Protein AF-A0A9P5JZJ9-F1 (afdb_monomer_lite)

Structure (mmCIF, N/CA/C/O backbone):
data_AF-A0A9P5JZJ9-F1
#
_entry.id   AF-A0A9P5JZJ9-F1
#
loop_
_atom_site.group_PDB
_atom_site.id
_atom_site.type_symbol
_atom_site.label_atom_id
_atom_site.label_alt_id
_atom_site.label_comp_id
_atom_site.label_asym_id
_atom_site.label_entity_id
_atom_site.label_seq_id
_atom_site.pdbx_PDB_ins_code
_atom_site.Cartn_x
_atom_site.Cartn_y
_atom_site.Cartn_z
_atom_site.occupancy
_atom_site.B_iso_or_equiv
_atom_site.auth_seq_id
_atom_site.auth_comp_id
_atom_site.auth_asym_id
_atom_site.auth_atom_id
_atom_site.pdbx_PDB_model_num
ATOM 1 N N . MET A 1 1 ? -16.683 7.107 4.149 1.00 56.41 1 MET A N 1
ATOM 2 C CA . MET A 1 1 ? -15.696 6.753 5.194 1.00 56.41 1 MET A CA 1
ATOM 3 C C . MET A 1 1 ? -14.437 6.300 4.493 1.00 56.41 1 MET A C 1
ATOM 5 O O . MET A 1 1 ? -14.561 5.633 3.477 1.00 56.41 1 MET A O 1
ATOM 9 N N . ALA A 1 2 ? -13.262 6.704 4.965 1.00 78.88 2 ALA A N 1
ATOM 10 C CA . ALA A 1 2 ? -12.020 6.413 4.252 1.00 78.88 2 ALA A CA 1
ATOM 11 C C . ALA A 1 2 ? -11.615 4.926 4.294 1.00 78.88 2 ALA A C 1
ATOM 13 O O . ALA A 1 2 ? -10.922 4.473 3.392 1.00 78.88 2 ALA A O 1
ATOM 14 N N . SER A 1 3 ? -12.074 4.184 5.310 1.00 91.50 3 SER A N 1
ATOM 15 C CA . SER A 1 3 ? -11.837 2.749 5.494 1.00 91.50 3 SER A CA 1
ATOM 16 C C . SER A 1 3 ? -13.058 2.081 6.141 1.00 91.50 3 SER A C 1
ATOM 18 O O . SER A 1 3 ? -13.401 2.428 7.277 1.00 91.50 3 SER A O 1
ATOM 20 N N . PRO A 1 4 ? -13.729 1.147 5.448 1.00 92.38 4 PRO A N 1
ATOM 21 C CA . PRO A 1 4 ? -14.727 0.261 6.042 1.00 92.38 4 PRO A CA 1
ATOM 22 C C . PRO A 1 4 ? -14.122 -0.666 7.101 1.00 92.38 4 PRO A C 1
ATOM 24 O O . PRO A 1 4 ? -14.720 -0.845 8.154 1.00 92.38 4 PRO A O 1
ATOM 27 N N . PHE A 1 5 ? -12.893 -1.151 6.894 1.00 93.31 5 PHE A N 1
ATOM 28 C CA . PHE A 1 5 ? -12.190 -1.980 7.877 1.00 93.31 5 PHE A CA 1
ATOM 29 C C . PHE A 1 5 ? -12.126 -1.318 9.262 1.00 93.31 5 PHE A C 1
ATOM 31 O O . PHE A 1 5 ? -12.504 -1.927 10.259 1.00 93.31 5 PHE A O 1
ATOM 38 N N . PHE A 1 6 ? -11.696 -0.052 9.336 1.00 90.81 6 PHE A N 1
ATOM 39 C CA . PHE A 1 6 ? -11.627 0.656 10.617 1.00 90.81 6 PHE A CA 1
ATOM 40 C C . PHE A 1 6 ? -13.009 0.961 11.198 1.00 90.81 6 PHE A C 1
ATOM 42 O O . PHE A 1 6 ? -13.149 0.991 12.416 1.00 90.81 6 PHE A O 1
ATOM 49 N N . LYS A 1 7 ? -14.040 1.153 10.362 1.00 91.44 7 LYS A N 1
ATOM 50 C CA . LYS A 1 7 ? -15.421 1.279 10.850 1.00 91.44 7 LYS A CA 1
ATOM 51 C C . LYS A 1 7 ? -15.822 0.032 11.632 1.00 91.44 7 LYS A C 1
ATOM 53 O O . LYS A 1 7 ? -16.335 0.152 12.742 1.00 91.44 7 LYS A O 1
ATOM 58 N N . ASP A 1 8 ? -15.589 -1.134 11.044 1.00 92.50 8 ASP A N 1
ATOM 59 C CA . ASP A 1 8 ? -15.995 -2.402 11.632 1.00 92.50 8 ASP A CA 1
ATOM 60 C C . ASP A 1 8 ? -15.136 -2.713 12.860 1.00 92.50 8 ASP A C 1
ATOM 62 O O . ASP A 1 8 ? -15.689 -2.970 13.925 1.00 92.50 8 ASP A O 1
ATOM 66 N N . LEU A 1 9 ? -13.807 -2.564 12.763 1.00 90.88 9 LEU A N 1
ATOM 67 C CA . LEU A 1 9 ? -12.870 -2.771 13.874 1.00 90.88 9 LEU A CA 1
ATOM 68 C C . LEU A 1 9 ? -13.243 -1.945 15.114 1.00 90.88 9 LEU A C 1
ATOM 70 O O . LEU A 1 9 ? -13.257 -2.472 16.223 1.00 90.88 9 LEU A O 1
ATOM 74 N N . LEU A 1 10 ? -13.562 -0.661 14.930 1.00 89.62 10 LEU A N 1
ATOM 75 C CA . LEU A 1 10 ? -13.913 0.245 16.028 1.00 89.62 10 LEU A CA 1
ATOM 76 C C . LEU A 1 10 ? -15.338 0.031 16.559 1.00 89.62 10 LEU A C 1
ATOM 78 O O . LEU A 1 10 ? -15.664 0.520 17.636 1.00 89.62 10 LEU A O 1
ATOM 82 N N . SER A 1 11 ? -16.185 -0.690 15.821 1.00 90.31 11 SER A N 1
ATOM 83 C CA . SER A 1 11 ? -17.532 -1.063 16.272 1.00 90.31 11 SER A CA 1
ATOM 84 C C . SER A 1 11 ? -17.530 -2.328 17.139 1.00 90.31 11 SER A C 1
ATOM 86 O O . SER A 1 11 ? -18.543 -2.639 17.767 1.00 90.31 11 SER A O 1
ATOM 88 N N . LEU A 1 12 ? -16.418 -3.072 17.173 1.00 89.19 12 LEU A N 1
ATOM 89 C CA . LEU A 1 12 ? -16.282 -4.279 17.982 1.00 89.19 12 LEU A CA 1
ATOM 90 C C . LEU A 1 12 ? -15.999 -3.943 19.459 1.00 89.19 12 LEU A C 1
ATOM 92 O O . LEU A 1 12 ? -15.304 -2.963 19.752 1.00 89.19 12 LEU A O 1
ATOM 96 N N . PRO A 1 13 ? -16.476 -4.780 20.403 1.00 87.50 13 PRO A N 1
ATOM 97 C CA . PRO A 1 13 ? -16.075 -4.694 21.803 1.00 87.50 13 PRO A CA 1
ATOM 98 C C . PRO A 1 13 ? -14.554 -4.800 21.944 1.00 87.50 13 PRO A C 1
ATOM 100 O O . PRO A 1 13 ? -13.937 -5.703 21.377 1.00 87.50 13 PRO A O 1
ATOM 103 N N . GLN A 1 14 ? -13.957 -3.887 22.708 1.00 84.25 14 GLN A N 1
ATOM 104 C CA . GLN A 1 14 ? -12.519 -3.904 22.966 1.00 84.25 14 GLN A CA 1
ATOM 105 C C . GLN A 1 14 ? -12.172 -4.980 24.006 1.00 84.25 14 GLN A C 1
ATOM 107 O O . GLN A 1 14 ? -12.977 -5.240 24.907 1.00 84.25 14 GLN A O 1
ATOM 112 N N . PRO A 1 15 ? -10.999 -5.629 23.894 1.00 83.94 15 PRO A N 1
ATOM 113 C CA . PRO A 1 15 ? -10.574 -6.632 24.859 1.00 83.94 15 PRO A CA 1
ATOM 114 C C . PRO A 1 15 ? -10.445 -6.015 26.266 1.00 83.94 15 PRO A C 1
ATOM 116 O O . PRO A 1 15 ? -9.951 -4.894 26.394 1.00 83.94 15 PRO A O 1
ATOM 119 N N . PRO A 1 16 ? -10.870 -6.732 27.324 1.00 80.44 16 PRO A N 1
ATOM 120 C CA . PRO A 1 16 ? -10.923 -6.193 28.686 1.00 80.44 16 PRO A CA 1
ATOM 121 C C . PRO A 1 16 ? -9.544 -5.823 29.250 1.00 80.44 16 PRO A C 1
ATOM 123 O O . PRO A 1 16 ? -9.450 -4.891 30.041 1.00 80.44 16 PRO A O 1
ATOM 126 N N . ASP A 1 17 ? -8.487 -6.500 28.794 1.00 85.44 17 ASP A N 1
ATOM 127 C CA . ASP A 1 17 ? -7.098 -6.270 29.218 1.00 85.44 17 ASP A CA 1
ATOM 128 C C . ASP A 1 17 ? -6.328 -5.340 28.256 1.00 85.44 17 ASP A C 1
ATOM 130 O O . ASP A 1 17 ? -5.097 -5.339 28.221 1.00 85.44 17 ASP A O 1
ATOM 134 N N . GLY A 1 18 ? -7.045 -4.587 27.415 1.00 83.00 18 GLY A N 1
ATOM 135 C CA . GLY A 1 18 ? -6.451 -3.644 26.472 1.00 83.00 18 GLY A CA 1
ATOM 136 C C . GLY A 1 18 ? -5.817 -2.434 27.161 1.00 83.00 18 GLY A C 1
ATOM 137 O O . GLY A 1 18 ? -6.250 -1.993 28.224 1.00 83.00 18 GLY A O 1
ATOM 138 N N . GLU A 1 19 ? -4.803 -1.857 26.520 1.00 91.38 19 GLU A N 1
ATOM 139 C CA . GLU A 1 19 ? -4.224 -0.590 26.961 1.00 91.38 19 GLU A CA 1
ATOM 140 C C . GLU A 1 19 ? -5.251 0.543 26.801 1.00 91.38 19 GLU A C 1
ATOM 142 O O . GLU A 1 19 ? -5.908 0.674 25.761 1.00 91.38 19 GLU A O 1
ATOM 147 N N . ILE A 1 20 ? -5.394 1.358 27.848 1.00 89.69 20 ILE A N 1
ATOM 148 C CA . ILE A 1 20 ? -6.272 2.530 27.872 1.00 89.69 20 ILE A CA 1
ATOM 149 C C . ILE A 1 20 ? -5.413 3.760 28.140 1.00 89.69 20 ILE A C 1
ATOM 151 O O . ILE A 1 20 ? -4.714 3.828 29.151 1.00 89.69 20 ILE A O 1
ATOM 155 N N . VAL A 1 21 ? -5.514 4.753 27.261 1.00 91.62 21 VAL A N 1
ATOM 156 C CA . VAL A 1 21 ? -4.835 6.047 27.386 1.00 91.62 21 VAL A CA 1
ATOM 157 C C . VAL A 1 21 ? -5.896 7.137 27.298 1.00 91.62 21 VAL A C 1
ATOM 159 O O . VAL A 1 21 ? -6.728 7.122 26.395 1.00 91.62 21 VAL A O 1
ATOM 162 N N . ASP A 1 22 ? -5.921 8.046 28.274 1.00 91.50 22 ASP A N 1
ATOM 163 C CA . ASP A 1 22 ? -6.906 9.139 28.370 1.00 91.50 22 ASP A CA 1
ATOM 164 C C . ASP A 1 22 ? -8.379 8.682 28.292 1.00 91.50 22 ASP A C 1
ATOM 166 O O . ASP A 1 22 ? -9.255 9.386 27.791 1.00 91.50 22 ASP A O 1
ATOM 170 N N . GLY A 1 23 ? -8.667 7.474 28.788 1.00 87.19 23 GLY A N 1
ATOM 171 C CA . GLY A 1 23 ? -10.008 6.880 28.749 1.00 87.19 23 GLY A CA 1
ATOM 172 C C . GLY A 1 23 ? -10.415 6.301 27.388 1.00 87.19 23 GLY A C 1
ATOM 173 O O . GLY A 1 23 ? -11.554 5.861 27.242 1.00 87.19 23 GLY A O 1
ATOM 174 N N . LEU A 1 24 ? -9.506 6.265 26.408 1.00 88.06 24 LEU A N 1
ATOM 175 C CA . LEU A 1 24 ? -9.706 5.657 25.094 1.00 88.06 24 LEU A CA 1
ATOM 176 C C . LEU A 1 24 ? -8.903 4.359 24.967 1.00 88.06 24 LEU A C 1
ATOM 178 O O . LEU A 1 24 ? -7.762 4.268 25.415 1.00 88.06 24 LEU A O 1
ATOM 182 N N . SER A 1 25 ? -9.502 3.352 24.331 1.00 89.19 25 SER A N 1
ATOM 183 C CA . SER A 1 25 ? -8.820 2.088 24.046 1.00 89.19 25 SER A CA 1
ATOM 184 C C . SER A 1 25 ? -7.797 2.265 22.923 1.00 89.19 25 SER A C 1
ATOM 186 O O . SER A 1 25 ? -8.100 2.853 21.881 1.00 89.19 25 SER A O 1
ATOM 188 N N . VAL A 1 26 ? -6.586 1.752 23.141 1.00 89.69 26 VAL A N 1
ATOM 189 C CA . VAL A 1 26 ? -5.486 1.815 22.176 1.00 89.69 26 VAL A CA 1
ATOM 190 C C . VAL A 1 26 ? -5.549 0.621 21.226 1.00 89.69 26 VAL A C 1
ATOM 192 O O . VAL A 1 26 ? -5.498 -0.535 21.643 1.00 89.69 26 VAL A O 1
ATOM 195 N N . VAL A 1 27 ? -5.599 0.903 19.922 1.00 88.88 27 VAL A N 1
ATOM 196 C CA . VAL A 1 27 ? -5.536 -0.116 18.865 1.00 88.88 27 VAL A CA 1
ATOM 197 C C . VAL A 1 27 ? -4.097 -0.256 18.378 1.00 88.88 27 VAL A C 1
ATOM 199 O O . VAL A 1 27 ? -3.540 0.670 17.789 1.00 88.88 27 VAL A O 1
ATOM 202 N N . GLN A 1 28 ? -3.508 -1.433 18.586 1.00 89.31 28 GLN A N 1
ATOM 203 C CA . GLN A 1 28 ? -2.163 -1.752 18.110 1.00 89.31 28 GLN A CA 1
ATOM 204 C C . GLN A 1 28 ? -2.197 -2.152 16.629 1.00 89.31 28 GLN A C 1
ATOM 206 O O . GLN A 1 28 ? -2.930 -3.062 16.235 1.00 89.31 28 GLN A O 1
ATOM 211 N N . LEU A 1 29 ? -1.391 -1.480 15.806 1.00 90.81 29 LEU A N 1
ATOM 212 C CA . LEU A 1 29 ? -1.262 -1.756 14.375 1.00 90.81 29 LEU A CA 1
ATOM 213 C C . LEU A 1 29 ? 0.144 -2.298 14.070 1.00 90.81 29 LEU A C 1
ATOM 215 O O . LEU A 1 29 ? 1.116 -1.792 14.625 1.00 90.81 29 LEU A O 1
ATOM 219 N N . PRO A 1 30 ? 0.281 -3.315 13.200 1.00 91.31 30 PRO A N 1
ATOM 220 C CA . PRO A 1 30 ? 1.575 -3.945 12.930 1.00 91.31 30 PRO A CA 1
ATOM 221 C C . PRO A 1 30 ? 2.477 -3.136 11.982 1.00 91.31 30 PRO A C 1
ATOM 223 O O . PRO A 1 30 ? 3.633 -3.500 11.778 1.00 91.31 30 PRO A O 1
ATOM 226 N N . GLU A 1 31 ? 1.966 -2.083 11.346 1.00 93.75 31 GLU A N 1
ATOM 227 C CA . GLU A 1 31 ? 2.743 -1.231 10.449 1.00 93.75 31 GLU A CA 1
ATOM 228 C C . GLU A 1 31 ? 3.681 -0.294 11.216 1.00 93.75 31 GLU A C 1
ATOM 230 O O . GLU A 1 31 ? 3.425 0.108 12.349 1.00 93.75 31 GLU A O 1
ATOM 235 N N . SER A 1 32 ? 4.776 0.105 10.567 1.00 91.94 32 SER A N 1
ATOM 236 C CA . SER A 1 32 ? 5.726 1.036 11.169 1.00 91.94 32 SER A CA 1
ATOM 237 C C . SER A 1 32 ? 5.133 2.438 11.331 1.00 91.94 32 SER A C 1
ATOM 239 O O . SER A 1 32 ? 4.283 2.876 10.549 1.00 91.94 32 SER A O 1
ATOM 241 N N . LEU A 1 33 ? 5.666 3.189 12.301 1.00 90.56 33 LEU A N 1
ATOM 242 C CA . LEU A 1 33 ? 5.304 4.588 12.534 1.00 90.56 33 LEU A CA 1
ATOM 243 C C . LEU A 1 33 ? 5.418 5.439 11.259 1.00 90.56 33 LEU A C 1
ATOM 245 O O . LEU A 1 33 ? 4.534 6.244 10.977 1.00 90.56 33 LEU A O 1
ATOM 249 N N . GLU A 1 34 ? 6.483 5.254 10.475 1.00 90.69 34 GLU A N 1
ATOM 250 C CA . GLU A 1 34 ? 6.706 5.999 9.228 1.00 90.69 34 GLU A CA 1
ATOM 251 C C . GLU A 1 34 ? 5.587 5.741 8.210 1.00 90.69 34 GLU A C 1
ATOM 253 O O . GLU A 1 34 ? 5.061 6.682 7.607 1.00 90.69 34 GLU A O 1
ATOM 258 N N . LEU A 1 35 ? 5.198 4.474 8.042 1.00 92.62 35 LEU A N 1
ATOM 259 C CA . LEU A 1 35 ? 4.156 4.090 7.099 1.00 92.62 35 LEU A CA 1
ATOM 260 C C . LEU A 1 35 ? 2.793 4.611 7.548 1.00 92.62 35 LEU A C 1
ATOM 262 O O . LEU A 1 35 ? 2.064 5.190 6.741 1.00 92.62 35 LEU A O 1
ATOM 266 N N . LEU A 1 36 ? 2.468 4.451 8.833 1.00 92.19 36 LEU A N 1
ATOM 267 C CA . LEU A 1 36 ? 1.207 4.924 9.393 1.00 92.19 36 LEU A CA 1
ATOM 268 C C . LEU A 1 36 ? 1.102 6.451 9.316 1.00 92.19 36 LEU A C 1
ATOM 270 O O . LEU A 1 36 ? 0.058 6.972 8.931 1.00 92.19 36 LEU A O 1
ATOM 274 N N . THR A 1 37 ? 2.199 7.163 9.587 1.00 90.88 37 THR A N 1
ATOM 275 C CA . THR A 1 37 ? 2.263 8.624 9.437 1.00 90.88 37 THR A CA 1
ATOM 276 C C . THR A 1 37 ? 1.977 9.027 7.994 1.00 90.88 37 THR A C 1
ATOM 278 O O . THR A 1 37 ? 1.111 9.864 7.765 1.00 90.88 37 THR A O 1
ATOM 281 N N . CYS A 1 38 ? 2.623 8.390 7.009 1.00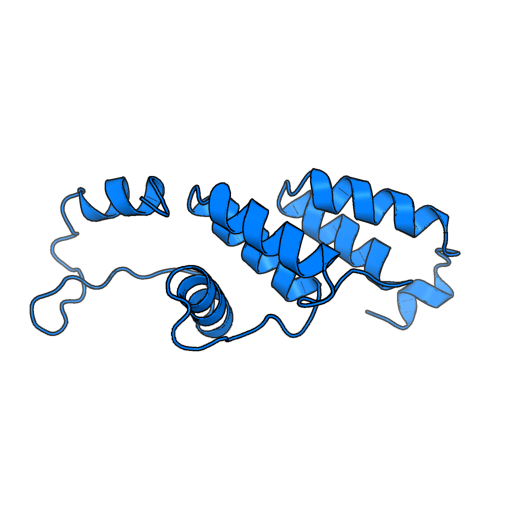 90.62 38 CYS A N 1
ATOM 282 C CA . CYS A 1 38 ? 2.350 8.659 5.593 1.00 90.62 38 CYS A CA 1
ATOM 283 C C . CYS A 1 38 ? 0.888 8.374 5.216 1.00 90.62 38 CYS A C 1
ATOM 285 O O . CYS A 1 38 ? 0.270 9.170 4.510 1.00 90.62 38 CYS A O 1
ATOM 287 N N . LEU A 1 39 ? 0.316 7.266 5.692 1.00 91.00 39 LEU A N 1
ATOM 288 C CA . LEU A 1 39 ? -1.073 6.903 5.414 1.00 91.00 39 LEU A CA 1
ATOM 289 C C . LEU A 1 39 ? -2.055 7.931 5.996 1.00 91.00 39 LEU A C 1
ATOM 291 O O . LEU A 1 39 ? -2.929 8.421 5.281 1.00 91.00 39 LEU A O 1
ATOM 295 N N . ILE A 1 40 ? -1.881 8.306 7.267 1.00 89.19 40 ILE A N 1
ATOM 296 C CA . ILE A 1 40 ? -2.711 9.312 7.944 1.00 89.19 40 ILE A CA 1
ATOM 297 C C . ILE A 1 40 ? -2.559 10.676 7.269 1.00 89.19 40 ILE A C 1
ATOM 299 O O . ILE A 1 40 ? -3.561 11.345 7.040 1.00 89.19 40 ILE A O 1
ATOM 303 N N . SER A 1 41 ? -1.345 11.060 6.870 1.00 88.44 41 SER A N 1
ATOM 304 C CA . SER A 1 41 ? -1.080 12.281 6.103 1.00 88.44 41 SER A CA 1
ATOM 305 C C . SER A 1 41 ? -1.816 12.331 4.764 1.00 88.44 41 SER A C 1
ATOM 307 O O . SER A 1 41 ? -2.173 13.410 4.297 1.00 88.44 41 SER A O 1
ATOM 309 N N . ILE A 1 42 ? -2.047 11.185 4.117 1.00 86.75 42 ILE A N 1
ATOM 310 C CA . ILE A 1 42 ? -2.833 11.126 2.878 1.00 86.75 42 ILE A CA 1
ATOM 311 C C . ILE A 1 42 ? -4.332 11.274 3.176 1.00 86.75 42 ILE A C 1
ATOM 313 O O . ILE A 1 42 ? -5.041 11.909 2.396 1.00 86.75 42 ILE A O 1
ATOM 317 N N . LEU A 1 43 ? -4.806 10.706 4.288 1.00 86.00 43 LEU A N 1
ATOM 318 C CA . LEU A 1 43 ? -6.206 10.769 4.722 1.00 86.00 43 LEU A CA 1
ATOM 319 C C . LEU A 1 43 ? -6.612 12.153 5.234 1.00 86.00 43 LEU A C 1
ATOM 321 O O . LEU A 1 43 ? -7.703 12.636 4.938 1.00 86.00 43 LEU A O 1
ATOM 325 N N . TYR A 1 44 ? -5.719 12.779 5.991 1.00 84.75 44 TYR A N 1
ATOM 326 C CA . TYR A 1 44 ? -5.883 14.079 6.618 1.00 84.75 44 TYR A CA 1
ATOM 327 C C . TYR A 1 44 ? -4.691 14.942 6.199 1.00 84.75 44 TYR A C 1
ATOM 329 O O . TYR A 1 44 ? -3.669 14.945 6.890 1.00 84.75 44 TYR A O 1
ATOM 337 N N . PRO A 1 45 ? -4.782 15.646 5.055 1.00 70.75 45 PRO A N 1
ATOM 338 C CA . PRO A 1 45 ? -3.660 16.356 4.441 1.00 70.75 45 PRO A CA 1
ATOM 339 C C . PRO A 1 45 ? -3.309 17.653 5.188 1.00 70.75 45 PRO A C 1
ATOM 341 O O . PRO A 1 45 ? -3.379 18.747 4.640 1.00 70.75 45 PRO A O 1
ATOM 344 N N . ILE A 1 46 ? -2.941 17.521 6.462 1.00 71.06 46 ILE A N 1
ATOM 345 C CA . ILE A 1 46 ? -2.518 18.602 7.359 1.00 71.06 46 ILE A CA 1
ATOM 346 C C . ILE A 1 46 ? -0.985 18.704 7.350 1.00 71.06 46 ILE A C 1
ATOM 348 O O . ILE A 1 46 ? -0.427 19.797 7.299 1.00 71.06 46 ILE A O 1
ATOM 352 N N . HIS A 1 47 ? -0.294 17.560 7.318 1.00 64.12 47 HIS A N 1
ATOM 353 C CA . HIS A 1 47 ? 1.162 17.467 7.219 1.00 64.12 47 HIS A CA 1
ATOM 354 C C . HIS A 1 47 ? 1.526 16.426 6.163 1.00 64.12 47 HIS A C 1
ATOM 356 O O . HIS A 1 47 ? 1.166 15.264 6.307 1.00 64.12 47 HIS A O 1
ATOM 362 N N . THR A 1 48 ? 2.217 16.809 5.090 1.00 65.44 48 THR A N 1
ATOM 363 C CA . THR A 1 48 ? 2.557 15.892 3.988 1.00 65.44 48 THR A CA 1
ATOM 364 C C . THR A 1 48 ? 3.830 15.104 4.279 1.00 65.44 48 THR A C 1
ATOM 366 O O . THR A 1 48 ? 4.905 15.447 3.786 1.00 65.44 48 THR A O 1
ATOM 369 N N . ALA A 1 49 ? 3.711 14.017 5.041 1.00 83.81 49 ALA A N 1
ATOM 370 C CA . ALA A 1 49 ? 4.703 12.952 4.978 1.00 83.81 49 ALA A CA 1
ATOM 371 C C . ALA A 1 49 ? 4.585 12.258 3.610 1.00 83.81 49 ALA A C 1
ATOM 373 O O . ALA A 1 49 ? 3.493 11.858 3.198 1.00 83.81 49 ALA A O 1
ATOM 374 N N . LYS A 1 50 ? 5.697 12.176 2.873 1.00 87.88 50 LYS A N 1
ATOM 375 C CA . LYS A 1 50 ? 5.760 11.558 1.541 1.00 87.88 50 LYS A CA 1
ATOM 376 C C . LYS A 1 50 ? 6.629 10.299 1.586 1.00 87.88 50 LYS A C 1
ATOM 378 O O . LYS A 1 50 ? 7.662 10.319 2.261 1.00 87.88 50 LYS A O 1
ATOM 383 N N . PRO A 1 51 ? 6.269 9.234 0.846 1.00 91.94 51 PRO A N 1
ATOM 384 C CA . PRO A 1 51 ? 7.140 8.077 0.700 1.00 91.94 51 PRO A CA 1
ATOM 385 C C . PRO A 1 51 ? 8.435 8.485 -0.011 1.00 91.94 51 PRO A C 1
ATOM 387 O O . PRO A 1 51 ? 8.404 9.176 -1.028 1.00 91.94 51 PRO A O 1
ATOM 390 N N . LYS A 1 52 ? 9.577 8.049 0.530 1.00 91.00 52 LYS A N 1
ATOM 391 C CA . LYS A 1 52 ? 10.913 8.404 0.019 1.00 91.00 52 LYS A CA 1
ATOM 392 C C . LYS A 1 52 ? 11.422 7.480 -1.090 1.00 91.00 52 LYS A C 1
ATOM 394 O O . LYS A 1 52 ? 12.362 7.839 -1.785 1.00 91.00 52 LYS A O 1
ATOM 399 N N . SER A 1 53 ? 10.824 6.302 -1.249 1.00 92.38 53 SER A N 1
ATOM 400 C CA . SER A 1 53 ? 11.204 5.308 -2.257 1.00 92.38 53 SER A 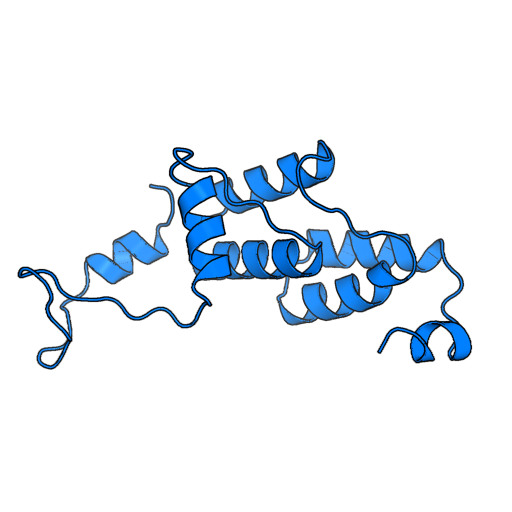CA 1
ATOM 401 C C . SER A 1 53 ? 9.975 4.615 -2.834 1.00 92.38 53 SER A C 1
ATOM 403 O O . SER A 1 53 ? 8.905 4.613 -2.215 1.00 92.38 53 SER A O 1
ATOM 405 N N . TYR A 1 54 ? 10.123 3.988 -4.004 1.00 93.75 54 TYR A N 1
ATOM 406 C CA . TYR A 1 54 ? 9.022 3.237 -4.605 1.00 93.75 54 TYR A CA 1
ATOM 407 C C . TYR A 1 54 ? 8.638 2.006 -3.773 1.00 93.75 54 TYR A C 1
ATOM 409 O O . TYR A 1 54 ? 7.458 1.687 -3.649 1.00 93.75 54 TYR A O 1
ATOM 417 N N . HIS A 1 55 ? 9.594 1.383 -3.077 1.00 93.06 55 HIS A N 1
ATOM 418 C CA . HIS A 1 55 ? 9.284 0.332 -2.106 1.00 93.06 55 HIS A CA 1
ATOM 419 C C . HIS A 1 55 ? 8.280 0.816 -1.043 1.00 93.06 55 HIS A C 1
ATOM 421 O O . HIS A 1 55 ? 7.279 0.146 -0.793 1.00 93.06 55 HIS A O 1
ATOM 427 N N . LYS A 1 56 ? 8.470 2.021 -0.485 1.00 93.94 56 LYS A N 1
ATOM 428 C CA . LYS A 1 56 ? 7.521 2.610 0.478 1.00 93.94 56 LYS A CA 1
ATOM 429 C C . LYS A 1 56 ? 6.148 2.880 -0.139 1.00 93.94 56 LYS A C 1
ATOM 431 O O . LYS A 1 56 ? 5.138 2.740 0.546 1.00 93.94 56 LYS A O 1
ATOM 436 N N . VAL A 1 57 ? 6.090 3.220 -1.427 1.00 95.75 57 VAL A N 1
ATOM 437 C CA . VAL A 1 57 ? 4.820 3.331 -2.164 1.00 95.75 57 VAL A CA 1
ATOM 438 C C . VAL A 1 57 ? 4.104 1.977 -2.217 1.00 95.75 57 VAL A C 1
ATOM 440 O O . VAL A 1 57 ? 2.910 1.917 -1.928 1.00 95.75 57 VAL A O 1
ATOM 443 N N . LEU A 1 58 ? 4.816 0.886 -2.518 1.00 96.12 58 LEU A N 1
ATOM 444 C CA . LEU A 1 58 ? 4.244 -0.467 -2.529 1.00 96.12 58 LEU A CA 1
ATOM 445 C C . LEU A 1 58 ? 3.776 -0.910 -1.135 1.00 96.12 58 LEU A C 1
ATOM 447 O O . LEU A 1 58 ? 2.706 -1.504 -1.003 1.00 96.12 58 LEU A O 1
ATOM 451 N N . GLU A 1 59 ? 4.531 -0.599 -0.079 1.00 95.56 59 GLU A N 1
ATOM 452 C CA . GLU A 1 59 ? 4.090 -0.868 1.294 1.00 95.56 59 GLU A CA 1
ATOM 453 C C . GLU A 1 59 ? 2.801 -0.104 1.636 1.00 95.56 59 GLU A C 1
ATOM 455 O O . GLU A 1 59 ? 1.870 -0.697 2.184 1.00 95.56 59 GLU A O 1
ATOM 460 N N . LEU A 1 60 ? 2.707 1.179 1.261 1.00 95.44 60 LEU A N 1
ATOM 461 C CA . LEU A 1 60 ? 1.506 1.996 1.463 1.00 95.44 60 LEU A CA 1
ATOM 462 C C . LEU A 1 60 ? 0.294 1.446 0.711 1.00 95.44 60 LEU A C 1
ATOM 464 O O . LEU A 1 60 ? -0.794 1.374 1.279 1.00 95.44 60 LEU A O 1
ATOM 468 N N . LEU A 1 61 ? 0.468 1.040 -0.548 1.00 96.69 61 LEU A N 1
ATOM 469 C CA . LEU A 1 61 ? -0.601 0.422 -1.333 1.00 96.69 61 LEU A CA 1
ATOM 470 C C . LEU A 1 61 ? -1.072 -0.890 -0.698 1.00 96.69 61 LEU A C 1
ATOM 472 O O . LEU A 1 61 ? -2.277 -1.106 -0.579 1.00 96.69 61 LEU A O 1
ATOM 476 N N . GLY A 1 62 ? -0.141 -1.716 -0.209 1.00 96.12 62 GLY A N 1
ATOM 477 C CA . GLY A 1 62 ? -0.463 -2.941 0.525 1.00 96.12 62 GLY A CA 1
ATOM 478 C C . GLY A 1 62 ? -1.247 -2.672 1.814 1.00 96.12 62 GLY A C 1
ATOM 479 O O . GLY A 1 62 ? -2.248 -3.338 2.073 1.00 96.12 62 GLY A O 1
ATOM 480 N N . ALA A 1 63 ? -0.858 -1.658 2.592 1.00 95.12 63 ALA A N 1
ATOM 481 C CA . ALA A 1 63 ? -1.603 -1.246 3.782 1.00 95.12 63 ALA A CA 1
ATOM 482 C C . ALA A 1 63 ? -3.004 -0.724 3.426 1.00 95.12 63 ALA A C 1
ATOM 484 O O . ALA A 1 63 ? -3.987 -1.086 4.067 1.00 95.12 63 ALA A O 1
ATOM 485 N N . CYS A 1 64 ? -3.127 0.066 2.356 1.00 95.00 64 CYS A N 1
ATOM 486 C CA . CYS A 1 64 ? -4.427 0.525 1.873 1.00 95.00 64 CYS A CA 1
ATOM 487 C C . CYS A 1 64 ? -5.317 -0.636 1.410 1.00 95.00 64 CYS A C 1
ATOM 489 O O . CYS A 1 64 ? -6.530 -0.557 1.558 1.00 95.00 64 CYS A O 1
ATOM 491 N N . GLN A 1 65 ? -4.751 -1.702 0.840 1.00 94.62 65 GLN A N 1
ATOM 492 C CA . GLN A 1 65 ? -5.504 -2.909 0.493 1.00 94.62 65 GLN A CA 1
ATOM 493 C C . GLN A 1 65 ? -5.963 -3.656 1.749 1.00 94.62 65 GLN A C 1
ATOM 495 O O . GLN A 1 65 ? -7.136 -4.001 1.850 1.00 94.62 65 GLN A O 1
ATOM 500 N N . LYS A 1 66 ? -5.074 -3.833 2.734 1.00 94.06 66 LYS A N 1
ATOM 501 C CA . LYS A 1 66 ? -5.400 -4.445 4.032 1.00 94.06 66 LYS A CA 1
ATOM 502 C C . LYS A 1 66 ? -6.523 -3.702 4.763 1.00 94.06 66 LYS A C 1
ATOM 504 O O . LYS A 1 66 ? -7.377 -4.336 5.372 1.00 94.06 66 LYS A O 1
ATOM 509 N N . TYR A 1 67 ? -6.525 -2.374 4.689 1.00 94.25 67 TYR A N 1
ATOM 510 C CA . TYR A 1 67 ? -7.497 -1.513 5.364 1.00 94.25 67 TYR A CA 1
ATOM 511 C C . TYR A 1 67 ? -8.689 -1.100 4.497 1.00 94.25 67 TYR A C 1
ATOM 513 O O . TYR A 1 67 ? -9.432 -0.195 4.878 1.00 94.25 67 TYR A O 1
ATOM 521 N N . ASP A 1 68 ? -8.889 -1.750 3.350 1.00 94.69 68 ASP A N 1
ATOM 522 C CA . ASP A 1 68 ? -10.005 -1.501 2.431 1.00 94.69 68 ASP A CA 1
ATOM 523 C C . ASP A 1 68 ? -10.175 -0.011 2.049 1.00 94.69 68 ASP A C 1
ATOM 525 O O . ASP A 1 68 ? -11.241 0.598 2.114 1.00 94.69 68 ASP A O 1
ATOM 529 N N . MET A 1 69 ? -9.062 0.626 1.685 1.00 94.38 69 MET A N 1
ATOM 530 C CA . MET A 1 69 ? -8.972 2.051 1.356 1.00 94.38 69 MET A CA 1
ATOM 531 C C . MET A 1 69 ? -8.798 2.272 -0.156 1.00 94.38 69 MET A C 1
ATOM 533 O O . MET A 1 69 ? -7.825 2.881 -0.610 1.00 94.38 69 MET A O 1
ATOM 537 N N . ALA A 1 70 ? -9.726 1.771 -0.976 1.00 93.06 70 ALA A N 1
ATOM 538 C CA . ALA A 1 70 ? -9.615 1.811 -2.443 1.00 93.06 70 ALA A CA 1
ATOM 539 C C . ALA A 1 70 ? -9.461 3.237 -3.029 1.00 93.06 70 ALA A C 1
ATOM 541 O O . ALA A 1 70 ? -8.706 3.459 -3.985 1.00 93.06 70 ALA A O 1
ATOM 542 N N . SER A 1 71 ? -10.129 4.233 -2.438 1.00 91.38 71 SER A N 1
ATOM 543 C CA . SER A 1 71 ? -9.999 5.643 -2.838 1.00 91.38 71 SER A CA 1
ATOM 544 C C . SER A 1 71 ? -8.597 6.197 -2.562 1.00 91.38 71 SER A C 1
ATOM 546 O O . SER A 1 71 ? -8.040 6.929 -3.383 1.00 91.38 71 SER A O 1
ATOM 548 N N . VAL A 1 72 ? -7.986 5.790 -1.449 1.00 92.88 72 VAL A N 1
ATOM 549 C CA . VAL A 1 72 ? -6.621 6.172 -1.068 1.00 92.88 72 VAL A CA 1
ATOM 550 C C . VAL A 1 72 ? -5.606 5.522 -1.999 1.00 92.88 72 VAL A C 1
ATOM 552 O O . VAL A 1 72 ? -4.716 6.217 -2.484 1.00 92.88 72 VAL A O 1
ATOM 555 N N . GLN A 1 73 ? -5.783 4.241 -2.348 1.00 94.62 73 GLN A N 1
ATOM 556 C CA . GLN A 1 73 ? -4.948 3.585 -3.366 1.00 94.62 73 GLN A CA 1
ATOM 557 C C . GLN A 1 73 ? -4.971 4.361 -4.686 1.00 94.62 73 GLN A C 1
ATOM 559 O O . GLN A 1 73 ? -3.931 4.597 -5.298 1.00 94.62 73 GLN A O 1
ATOM 564 N N . SER A 1 74 ? -6.158 4.801 -5.108 1.00 93.88 74 SER A N 1
ATOM 565 C CA . SER A 1 74 ? -6.329 5.583 -6.335 1.00 93.88 74 SER A CA 1
ATOM 566 C C . SER A 1 74 ? -5.605 6.932 -6.253 1.00 93.88 74 SER A C 1
ATOM 568 O O . SER A 1 74 ? -4.932 7.321 -7.206 1.00 93.88 74 SER A O 1
ATOM 570 N N . SER A 1 75 ? -5.665 7.612 -5.100 1.00 93.19 75 SER A N 1
ATOM 571 C CA . SER A 1 75 ? -4.911 8.850 -4.849 1.00 93.19 75 SER A CA 1
ATOM 572 C C . SER A 1 75 ? -3.396 8.629 -4.887 1.00 93.19 75 SER A C 1
ATOM 574 O O . SER A 1 75 ? -2.685 9.405 -5.521 1.00 93.19 75 SER A O 1
ATOM 576 N N . ILE A 1 76 ? -2.893 7.559 -4.262 1.00 94.62 76 ILE A N 1
ATOM 577 C CA . ILE A 1 76 ? -1.464 7.208 -4.276 1.00 94.62 76 ILE A CA 1
ATOM 578 C C . ILE A 1 76 ? -0.999 6.951 -5.713 1.00 94.62 76 ILE A C 1
ATOM 580 O O . ILE A 1 76 ? -0.019 7.546 -6.155 1.00 94.62 76 ILE A O 1
ATOM 584 N N . ARG A 1 77 ? -1.736 6.133 -6.476 1.00 95.75 77 ARG A N 1
ATOM 585 C CA . ARG A 1 77 ? -1.438 5.850 -7.890 1.00 95.75 77 ARG A CA 1
ATOM 586 C C . ARG A 1 77 ? -1.431 7.119 -8.739 1.00 95.75 77 ARG A C 1
ATOM 588 O O . ARG A 1 77 ? -0.565 7.273 -9.597 1.00 95.75 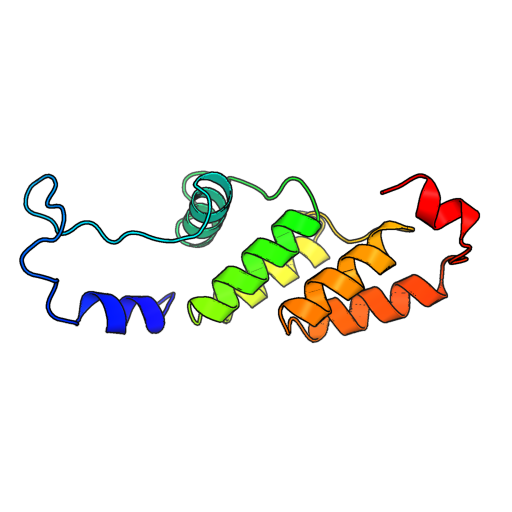77 ARG A O 1
ATOM 595 N N . ALA A 1 78 ? -2.370 8.036 -8.506 1.00 94.75 78 ALA A N 1
ATOM 596 C CA . ALA A 1 78 ? -2.395 9.323 -9.193 1.00 94.75 78 ALA A CA 1
ATOM 597 C C . ALA A 1 78 ? -1.150 10.166 -8.870 1.00 94.75 78 ALA A C 1
ATOM 599 O O . ALA A 1 78 ? -0.533 10.699 -9.785 1.00 94.75 78 ALA A O 1
ATOM 600 N N . LYS A 1 79 ? -0.723 10.215 -7.602 1.00 94.19 79 LYS A N 1
ATOM 601 C CA . LYS A 1 79 ? 0.491 10.935 -7.180 1.00 94.19 79 LYS A CA 1
ATOM 602 C C . LYS A 1 79 ? 1.770 10.360 -7.783 1.00 94.19 79 LYS A C 1
ATOM 604 O O . LYS A 1 79 ? 2.652 11.128 -8.150 1.00 94.19 79 LYS A O 1
ATOM 609 N N . VAL A 1 80 ? 1.857 9.038 -7.951 1.00 94.81 80 VAL A N 1
ATOM 610 C CA . VAL A 1 80 ? 2.963 8.403 -8.693 1.00 94.81 80 VAL A CA 1
ATOM 611 C C . VAL A 1 80 ? 2.950 8.847 -10.158 1.00 94.81 80 VAL A C 1
ATOM 613 O O . VAL A 1 80 ? 3.970 9.288 -10.675 1.00 94.81 80 VAL A O 1
ATOM 616 N N . LYS A 1 81 ? 1.787 8.808 -10.825 1.00 93.62 81 LYS A N 1
ATOM 617 C CA . LYS A 1 81 ? 1.650 9.239 -12.232 1.00 93.62 81 LYS A CA 1
ATOM 618 C C . LYS A 1 81 ? 1.976 10.719 -12.447 1.00 93.62 81 LYS A C 1
ATOM 620 O O . LYS A 1 81 ? 2.490 11.075 -13.499 1.00 93.62 81 LYS A O 1
ATOM 625 N N . LEU A 1 82 ? 1.664 11.566 -11.468 1.00 94.25 82 LEU A N 1
ATOM 626 C CA . LEU A 1 82 ? 1.963 13.000 -11.486 1.00 94.25 82 LEU A CA 1
ATOM 627 C C . LEU A 1 82 ? 3.417 13.321 -11.094 1.00 94.25 82 LEU A C 1
ATOM 629 O O . LEU A 1 82 ? 3.800 14.486 -11.115 1.00 94.25 82 LEU A O 1
ATOM 633 N N . GLY A 1 83 ? 4.222 12.319 -10.725 1.00 92.69 83 GLY A N 1
ATOM 634 C CA . GLY A 1 83 ? 5.607 12.509 -10.285 1.00 92.69 83 GLY A CA 1
ATOM 635 C C . GLY A 1 83 ? 5.747 13.111 -8.883 1.00 92.69 83 GLY A C 1
ATOM 636 O O . GLY A 1 83 ? 6.838 13.509 -8.487 1.00 92.69 83 GLY A O 1
ATOM 637 N N . GLU A 1 84 ? 4.662 13.186 -8.108 1.00 92.31 84 GLU A N 1
ATOM 638 C CA . GLU A 1 84 ? 4.709 13.659 -6.722 1.00 92.31 84 GLU A CA 1
ATOM 639 C C . GLU A 1 84 ? 5.293 12.611 -5.773 1.00 92.31 84 GLU A C 1
ATOM 641 O O . GLU A 1 84 ? 5.903 12.972 -4.761 1.00 92.31 84 GLU A O 1
ATOM 646 N N . PHE A 1 85 ? 5.061 11.331 -6.083 1.00 94.06 85 PHE A N 1
ATOM 647 C CA . PHE A 1 85 ? 5.608 10.170 -5.384 1.00 94.06 85 PHE A CA 1
ATOM 648 C C . PHE A 1 85 ? 6.591 9.418 -6.291 1.00 94.06 85 PHE A C 1
ATOM 650 O O . PHE A 1 85 ? 6.427 9.458 -7.513 1.00 94.06 85 PHE A O 1
ATOM 657 N N . PRO A 1 86 ? 7.578 8.705 -5.715 1.00 93.88 86 PRO A N 1
ATOM 658 C CA . PRO A 1 86 ? 8.519 7.904 -6.490 1.00 93.88 86 PRO A CA 1
ATOM 659 C C . PRO A 1 86 ? 7.809 6.893 -7.398 1.00 93.88 86 PRO A C 1
ATOM 661 O O . PRO A 1 86 ? 6.785 6.323 -7.017 1.00 93.88 86 PRO A O 1
ATOM 664 N N . ALA A 1 87 ? 8.384 6.652 -8.572 1.00 91.19 87 ALA A N 1
ATOM 665 C CA . ALA A 1 87 ? 7.992 5.618 -9.526 1.00 91.19 87 ALA A CA 1
ATOM 666 C C . ALA A 1 87 ? 9.148 4.609 -9.669 1.00 91.19 87 ALA A C 1
ATOM 668 O O . ALA A 1 87 ? 10.288 4.980 -9.379 1.00 91.19 87 ALA A O 1
ATOM 669 N N . PRO A 1 88 ? 8.892 3.358 -10.092 1.00 85.81 88 PRO A N 1
ATOM 670 C CA . PRO A 1 88 ? 9.974 2.411 -10.328 1.00 85.81 88 PRO A CA 1
ATOM 671 C C . PRO A 1 88 ? 10.819 2.895 -11.510 1.00 85.81 88 PRO A C 1
ATOM 673 O O . PRO A 1 88 ? 10.273 3.385 -12.501 1.00 85.81 88 PRO A O 1
ATOM 676 N N . MET A 1 89 ? 12.144 2.781 -11.395 1.00 80.31 89 MET A N 1
ATOM 677 C CA . MET A 1 89 ? 13.080 3.144 -12.460 1.00 80.31 89 MET A CA 1
ATOM 678 C C . MET A 1 89 ? 14.138 2.057 -12.654 1.00 80.31 89 MET A C 1
ATOM 680 O O . MET A 1 89 ? 14.772 1.613 -11.697 1.00 80.31 89 MET A O 1
ATOM 684 N N . GLY A 1 90 ? 14.376 1.670 -13.910 1.00 81.62 90 GLY A N 1
ATOM 685 C CA . GLY A 1 90 ? 15.492 0.799 -14.277 1.00 81.62 90 GLY A CA 1
ATOM 686 C C . GLY A 1 90 ? 15.499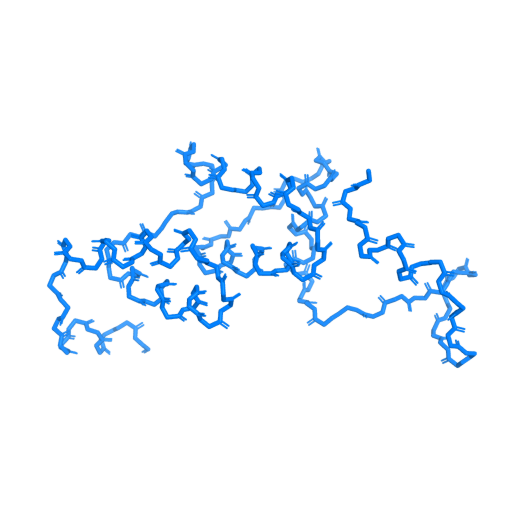 -0.538 -13.543 1.00 81.62 90 GLY A C 1
ATOM 687 O O . GLY A 1 90 ? 14.521 -1.284 -13.560 1.00 81.62 90 GLY A O 1
ATOM 688 N N . ILE A 1 91 ? 16.621 -0.824 -12.879 1.00 79.88 91 ILE A N 1
ATOM 689 C CA . ILE A 1 91 ? 16.870 -2.076 -12.153 1.00 79.88 91 ILE A CA 1
ATOM 690 C C . ILE A 1 91 ? 15.861 -2.336 -11.021 1.00 79.88 91 ILE A C 1
ATOM 692 O O . ILE A 1 91 ? 15.581 -3.488 -10.689 1.00 79.88 91 ILE A O 1
ATOM 696 N N . GLU A 1 92 ? 15.245 -1.284 -10.471 1.00 85.31 92 GLU A N 1
ATOM 697 C CA . GLU A 1 92 ? 14.236 -1.412 -9.416 1.00 85.31 92 GLU A CA 1
ATOM 698 C C . GLU A 1 92 ? 12.940 -2.069 -9.914 1.00 85.31 92 GLU A C 1
ATOM 700 O O . GLU A 1 92 ? 12.134 -2.518 -9.103 1.00 85.31 92 GLU A O 1
ATOM 705 N N . ALA A 1 93 ? 12.724 -2.172 -11.232 1.00 89.38 93 ALA A N 1
ATOM 706 C CA . ALA A 1 93 ? 11.539 -2.816 -11.795 1.00 89.38 93 ALA A CA 1
ATOM 707 C C . ALA A 1 93 ? 11.419 -4.291 -11.373 1.00 89.38 93 ALA A C 1
ATOM 709 O O . ALA A 1 93 ? 10.318 -4.771 -11.100 1.00 89.38 93 ALA A O 1
ATOM 710 N N . PHE A 1 94 ? 12.539 -5.013 -11.260 1.00 89.06 94 PHE A N 1
ATOM 711 C CA . PHE A 1 94 ? 12.514 -6.422 -10.865 1.00 89.06 94 PHE A CA 1
ATOM 712 C C . PHE A 1 94 ? 12.142 -6.602 -9.387 1.00 89.06 94 PHE A C 1
ATOM 714 O O . PHE A 1 94 ? 11.267 -7.404 -9.051 1.00 89.06 94 PHE A O 1
ATOM 721 N N . SER A 1 95 ? 12.753 -5.817 -8.495 1.00 90.56 95 SER A N 1
ATOM 722 C CA . SER A 1 95 ? 12.417 -5.850 -7.067 1.00 90.56 95 SER A CA 1
ATOM 723 C C . SER A 1 95 ? 10.988 -5.359 -6.825 1.00 90.56 95 SER A C 1
ATOM 725 O O . SER A 1 95 ? 10.242 -5.980 -6.065 1.00 90.56 95 SER A O 1
ATOM 727 N N . ALA A 1 96 ? 10.557 -4.317 -7.540 1.00 93.75 96 ALA A N 1
ATOM 728 C CA . ALA A 1 96 ? 9.181 -3.840 -7.539 1.00 93.75 96 ALA A CA 1
ATOM 729 C C . ALA A 1 96 ? 8.185 -4.929 -7.950 1.00 93.75 96 ALA A C 1
ATOM 731 O O . ALA A 1 96 ? 7.173 -5.105 -7.272 1.00 93.75 96 ALA A O 1
ATOM 732 N N . TYR A 1 97 ? 8.479 -5.685 -9.013 1.00 93.69 97 TYR A N 1
ATOM 733 C CA . TYR A 1 97 ? 7.658 -6.817 -9.440 1.00 93.69 97 TYR A CA 1
ATOM 734 C C . TYR A 1 97 ? 7.539 -7.870 -8.333 1.00 93.69 97 TYR A C 1
ATOM 736 O O . TYR A 1 97 ? 6.425 -8.265 -7.984 1.00 93.69 97 TYR A O 1
ATOM 744 N N . ALA A 1 98 ? 8.664 -8.285 -7.742 1.00 93.12 98 ALA A N 1
ATOM 745 C CA . ALA A 1 98 ? 8.678 -9.293 -6.684 1.00 93.12 98 ALA A CA 1
ATOM 746 C C . ALA A 1 98 ? 7.856 -8.852 -5.458 1.00 93.12 98 ALA A C 1
ATOM 748 O O . ALA A 1 98 ? 7.027 -9.611 -4.950 1.00 93.12 98 ALA A O 1
ATOM 749 N N . ILE A 1 99 ? 8.027 -7.601 -5.018 1.00 94.38 99 ILE A N 1
ATOM 750 C CA . ILE A 1 99 ? 7.304 -7.033 -3.872 1.00 94.38 99 ILE A CA 1
ATOM 751 C C . ILE A 1 99 ? 5.809 -6.891 -4.180 1.00 94.38 99 ILE A C 1
ATOM 753 O O . ILE A 1 99 ? 4.972 -7.254 -3.350 1.00 94.38 99 ILE A O 1
ATOM 757 N N . ALA A 1 100 ? 5.456 -6.370 -5.359 1.00 96.38 100 ALA A N 1
ATOM 758 C CA . ALA A 1 100 ? 4.067 -6.180 -5.764 1.00 96.38 100 ALA A CA 1
ATOM 759 C C . ALA A 1 100 ? 3.333 -7.521 -5.911 1.00 96.38 100 ALA A C 1
ATOM 761 O O . ALA A 1 100 ? 2.211 -7.654 -5.421 1.00 96.38 100 ALA A O 1
ATOM 762 N N . SER A 1 101 ? 3.992 -8.526 -6.496 1.00 96.25 101 SER A N 1
ATOM 763 C CA . SER A 1 101 ? 3.480 -9.895 -6.607 1.00 96.25 101 SER A CA 1
ATOM 764 C C . SER A 1 101 ? 3.202 -10.501 -5.228 1.00 96.25 101 SER A C 1
ATOM 766 O O . SER A 1 101 ? 2.080 -10.929 -4.956 1.00 96.25 101 SER A O 1
ATOM 768 N N . GLY A 1 102 ? 4.162 -10.415 -4.296 1.00 94.25 102 GLY A N 1
ATOM 769 C CA . GLY A 1 102 ? 3.995 -10.919 -2.927 1.00 94.25 102 GLY A CA 1
ATOM 770 C C . GLY A 1 102 ? 2.887 -10.228 -2.119 1.00 94.25 102 GLY A C 1
ATOM 771 O O . GLY A 1 102 ? 2.378 -10.800 -1.158 1.00 94.25 102 GLY A O 1
ATOM 772 N N . LYS A 1 103 ? 2.487 -9.011 -2.506 1.00 93.19 103 LYS A N 1
ATOM 773 C CA . LYS A 1 103 ? 1.399 -8.244 -1.874 1.00 93.19 103 LYS A CA 1
ATOM 774 C C . LYS A 1 103 ? 0.071 -8.313 -2.642 1.00 93.19 103 LYS A C 1
ATOM 776 O O . LYS A 1 103 ? -0.912 -7.733 -2.187 1.00 93.19 103 LYS A O 1
ATOM 781 N N . GLY A 1 104 ? 0.023 -8.986 -3.795 1.00 95.19 104 GLY A N 1
ATOM 782 C CA . GLY A 1 104 ? -1.161 -9.028 -4.658 1.00 95.19 104 GLY A CA 1
ATOM 783 C C . GLY A 1 104 ? -1.524 -7.676 -5.290 1.00 95.19 104 GLY A C 1
ATOM 784 O O . GLY A 1 104 ? -2.681 -7.453 -5.640 1.00 95.19 104 GLY A O 1
ATOM 785 N N . LEU A 1 105 ? -0.556 -6.765 -5.434 1.00 96.56 105 LEU A N 1
ATOM 786 C CA . LEU A 1 105 ? -0.738 -5.445 -6.041 1.00 96.56 105 LEU A CA 1
ATOM 787 C C . LEU A 1 105 ? -0.694 -5.560 -7.570 1.00 96.56 105 LEU A C 1
ATOM 789 O O . LEU A 1 105 ? 0.304 -5.221 -8.204 1.00 96.56 105 LEU A O 1
ATOM 793 N N . ILE A 1 106 ? -1.767 -6.093 -8.162 1.00 95.38 106 ILE A N 1
ATOM 794 C CA . ILE A 1 106 ? -1.812 -6.473 -9.586 1.00 95.38 106 ILE A CA 1
ATOM 795 C C . ILE A 1 106 ? -1.416 -5.331 -10.540 1.00 95.38 106 ILE A C 1
ATOM 797 O O . ILE A 1 106 ? -0.561 -5.569 -11.393 1.00 95.38 106 ILE A O 1
ATOM 801 N N . PRO A 1 107 ? -1.937 -4.092 -10.407 1.00 94.56 107 PRO A N 1
ATOM 802 C CA . PRO A 1 107 ? -1.570 -3.014 -11.327 1.00 94.56 107 PRO A CA 1
ATOM 803 C C . PRO A 1 107 ? -0.077 -2.672 -11.277 1.00 94.56 107 PRO A C 1
ATOM 805 O O . PRO A 1 107 ? 0.547 -2.425 -12.308 1.00 94.56 107 PRO A O 1
ATOM 808 N N . GLU A 1 108 ? 0.499 -2.659 -10.076 1.00 96.19 108 GLU A N 1
ATOM 809 C CA . GLU A 1 108 ? 1.913 -2.375 -9.849 1.00 96.19 108 GLU A CA 1
ATOM 810 C C . GLU A 1 108 ? 2.798 -3.523 -10.351 1.00 96.19 108 GLU A C 1
ATOM 812 O O . GLU A 1 108 ? 3.811 -3.276 -11.000 1.00 96.19 108 GLU A O 1
ATOM 817 N N . MET A 1 109 ? 2.376 -4.770 -10.124 1.00 95.50 109 MET A N 1
ATOM 818 C CA . MET A 1 109 ? 3.046 -5.975 -10.609 1.00 95.50 109 MET A CA 1
ATOM 819 C C . MET A 1 109 ? 3.097 -6.007 -12.140 1.00 95.50 109 MET A C 1
ATOM 821 O O . MET A 1 109 ? 4.166 -6.201 -12.712 1.00 95.50 109 MET A O 1
ATOM 825 N N . GLU A 1 110 ? 1.969 -5.789 -12.819 1.00 94.88 110 GLU A N 1
ATOM 826 C CA . GLU A 1 110 ? 1.921 -5.768 -14.285 1.00 94.88 110 GLU A CA 1
ATOM 827 C C . GLU A 1 110 ? 2.763 -4.634 -14.871 1.00 94.88 110 GLU A C 1
ATOM 829 O O . GLU A 1 110 ? 3.446 -4.823 -15.879 1.00 94.88 110 GLU A O 1
ATOM 834 N N . ASN A 1 111 ? 2.718 -3.450 -14.253 1.00 92.19 111 ASN A N 1
ATOM 835 C CA . ASN A 1 111 ? 3.510 -2.312 -14.699 1.00 92.19 111 ASN A CA 1
ATOM 836 C C . ASN A 1 111 ? 5.011 -2.589 -14.551 1.00 92.19 111 ASN A C 1
ATOM 838 O O . ASN A 1 111 ? 5.754 -2.420 -15.516 1.00 92.19 111 ASN A O 1
ATOM 842 N N . ALA A 1 112 ? 5.434 -3.080 -13.385 1.00 92.38 112 ALA A N 1
ATOM 843 C CA . ALA A 1 112 ? 6.820 -3.435 -13.119 1.00 92.38 112 ALA A CA 1
ATOM 844 C C . ALA A 1 112 ? 7.313 -4.538 -14.068 1.00 92.38 112 ALA A C 1
ATOM 846 O O . ALA A 1 112 ? 8.386 -4.402 -14.649 1.00 92.38 112 ALA A O 1
ATOM 847 N N . ALA A 1 113 ? 6.502 -5.574 -14.323 1.00 92.12 113 ALA A N 1
ATOM 848 C CA . ALA A 1 113 ? 6.849 -6.639 -15.265 1.00 92.12 113 ALA A CA 1
ATOM 849 C C . ALA A 1 113 ? 7.126 -6.096 -16.674 1.00 92.12 113 ALA A C 1
ATOM 851 O O . ALA A 1 113 ? 8.116 -6.476 -17.294 1.00 92.12 113 ALA A O 1
ATOM 852 N N . ARG A 1 114 ? 6.302 -5.165 -17.173 1.00 91.00 114 ARG A N 1
ATOM 853 C CA . ARG A 1 114 ? 6.557 -4.523 -18.475 1.00 91.00 114 ARG A CA 1
ATOM 854 C C . ARG A 1 114 ? 7.881 -3.771 -18.480 1.00 91.00 114 ARG A C 1
ATOM 856 O O . ARG A 1 114 ? 8.646 -3.937 -19.418 1.00 91.00 114 ARG A O 1
ATOM 863 N N . GLN A 1 115 ? 8.171 -3.014 -17.424 1.00 88.62 115 GLN A N 1
ATOM 864 C CA . GLN A 1 115 ? 9.425 -2.266 -17.329 1.00 88.62 115 GLN A CA 1
ATOM 865 C C . GLN A 1 115 ? 10.653 -3.180 -17.294 1.00 88.62 115 GLN A C 1
ATOM 867 O O . G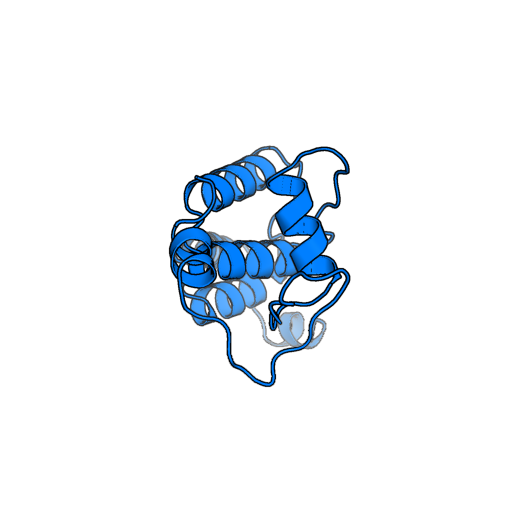LN A 1 115 ? 11.687 -2.809 -17.833 1.00 88.62 115 GLN A O 1
ATOM 872 N N . THR A 1 116 ? 10.558 -4.393 -16.737 1.00 88.44 116 THR A N 1
ATOM 873 C CA . THR A 1 116 ? 11.696 -5.333 -16.777 1.00 88.44 116 THR A CA 1
ATOM 874 C C . THR A 1 116 ? 12.090 -5.755 -18.193 1.00 88.44 116 THR A C 1
ATOM 876 O O . THR A 1 116 ? 13.223 -6.173 -18.392 1.00 88.44 116 THR A O 1
ATOM 879 N N . LEU A 1 117 ? 11.197 -5.628 -19.183 1.00 87.88 117 LEU A N 1
ATOM 880 C CA . LEU A 1 117 ? 11.509 -5.944 -20.581 1.00 87.88 117 LEU A CA 1
ATOM 881 C C . LEU A 1 117 ? 12.382 -4.873 -21.244 1.00 87.88 117 LEU A C 1
ATOM 883 O O . LEU A 1 117 ? 13.091 -5.176 -22.201 1.00 87.88 117 LEU A O 1
ATOM 887 N N . ASP A 1 118 ? 12.345 -3.643 -20.730 1.00 85.25 118 ASP A N 1
ATOM 888 C CA . ASP A 1 118 ? 13.099 -2.514 -21.276 1.00 85.25 118 ASP A CA 1
ATOM 889 C C . ASP A 1 118 ? 14.557 -2.488 -20.780 1.00 85.25 118 ASP A C 1
ATOM 891 O O . ASP A 1 118 ? 15.375 -1.727 -21.300 1.00 85.25 118 ASP A O 1
ATOM 895 N N . TYR A 1 119 ? 14.906 -3.329 -19.796 1.00 78.06 119 TYR A N 1
ATOM 896 C CA . TYR A 1 119 ? 16.236 -3.374 -19.191 1.00 78.06 119 TYR A CA 1
ATOM 897 C C . TYR A 1 119 ? 16.841 -4.783 -19.246 1.00 78.06 119 TYR A C 1
ATOM 899 O O . TYR A 1 119 ? 16.167 -5.761 -18.928 1.00 78.06 119 TYR A O 1
ATOM 907 N N . PRO A 1 120 ? 18.130 -4.924 -19.604 1.00 74.81 120 PRO A N 1
ATOM 908 C CA . PRO A 1 120 ? 18.802 -6.215 -19.561 1.00 74.81 120 PRO A CA 1
ATOM 909 C C . PRO A 1 120 ? 18.926 -6.700 -18.110 1.00 74.81 120 PRO A C 1
ATOM 911 O O . PRO A 1 120 ? 19.645 -6.118 -17.301 1.00 74.81 120 PRO A O 1
ATOM 914 N N . VAL A 1 121 ? 18.229 -7.787 -17.784 1.00 69.38 121 VAL A N 1
ATOM 915 C CA . VAL A 1 121 ? 18.250 -8.418 -16.458 1.00 69.38 121 VAL A CA 1
ATOM 916 C C . VAL A 1 121 ? 19.320 -9.517 -16.437 1.00 69.38 121 VAL A C 1
ATOM 918 O O . VAL A 1 121 ? 19.012 -10.704 -16.537 1.00 69.38 121 VAL A O 1
ATOM 921 N N . THR A 1 122 ? 20.601 -9.139 -16.383 1.00 76.69 122 THR A N 1
ATOM 922 C CA . THR A 1 122 ? 21.708 -10.104 -16.240 1.00 76.69 122 THR A CA 1
ATOM 923 C C . THR A 1 122 ? 22.046 -10.346 -14.766 1.00 76.69 122 THR A C 1
ATOM 925 O O . THR A 1 122 ? 21.838 -9.481 -13.914 1.00 76.69 122 THR A O 1
ATOM 928 N N . PHE A 1 123 ? 22.585 -11.529 -14.444 1.00 69.75 123 PHE A N 1
ATOM 929 C CA . PHE A 1 123 ? 22.984 -11.882 -13.072 1.00 69.75 123 PHE A CA 1
ATOM 930 C C . PHE A 1 123 ? 24.039 -10.931 -12.485 1.00 69.75 123 PHE A C 1
ATOM 932 O O . PHE A 1 123 ? 24.025 -10.679 -11.285 1.00 69.75 123 PHE A O 1
ATOM 939 N N . GLU A 1 124 ? 24.914 -10.380 -13.329 1.00 70.31 124 GLU A N 1
ATOM 940 C CA . GLU A 1 124 ? 25.939 -9.400 -12.943 1.00 70.31 124 GLU A CA 1
ATOM 941 C C . GLU A 1 124 ? 25.306 -8.094 -12.446 1.00 70.31 124 GLU A C 1
ATOM 943 O O . GLU A 1 124 ? 25.709 -7.564 -11.418 1.00 70.31 124 GLU A O 1
ATOM 948 N N . ILE A 1 125 ? 24.253 -7.629 -13.125 1.00 66.19 125 ILE A N 1
ATOM 949 C CA . ILE A 1 125 ? 23.538 -6.394 -12.787 1.00 66.19 125 ILE A CA 1
ATOM 950 C C . ILE A 1 125 ? 22.702 -6.583 -11.514 1.00 66.19 125 ILE A C 1
ATOM 952 O O . ILE A 1 125 ? 22.669 -5.709 -10.654 1.00 66.19 125 ILE A O 1
ATOM 956 N N . LEU A 1 126 ? 22.052 -7.740 -11.356 1.00 64.94 126 LEU A N 1
ATOM 957 C CA . LEU A 1 126 ? 21.235 -8.039 -10.174 1.00 64.94 126 LEU A CA 1
ATOM 958 C C . LEU A 1 126 ? 22.060 -8.217 -8.889 1.00 64.94 126 LEU A C 1
ATOM 960 O O . LEU A 1 126 ? 21.554 -7.932 -7.806 1.00 64.94 126 LEU A O 1
ATOM 964 N N . GLY A 1 127 ? 23.305 -8.693 -8.996 1.00 60.41 127 GLY A N 1
ATOM 965 C CA . GLY A 1 127 ? 24.176 -8.950 -7.846 1.00 60.41 127 GLY A CA 1
ATOM 966 C C . GLY A 1 127 ? 24.727 -7.694 -7.165 1.00 60.41 127 GLY A C 1
ATOM 967 O O . GLY A 1 127 ? 25.084 -7.762 -5.994 1.00 60.41 127 GLY A O 1
ATOM 968 N N . GLU A 1 128 ? 24.778 -6.553 -7.858 1.00 57.72 128 GLU A N 1
ATOM 969 C CA . GLU A 1 128 ? 25.301 -5.293 -7.303 1.00 57.72 128 GLU A CA 1
ATOM 970 C C . GLU A 1 128 ? 24.271 -4.502 -6.473 1.00 57.72 128 GLU A C 1
ATOM 972 O O . GLU A 1 128 ? 24.645 -3.583 -5.746 1.00 57.72 128 GLU A O 1
ATOM 977 N N . GLY A 1 129 ? 22.979 -4.839 -6.571 1.00 53.94 129 GLY A N 1
ATOM 978 C CA . GLY A 1 129 ? 21.874 -4.092 -5.949 1.00 53.94 129 GLY A CA 1
ATOM 979 C C . GLY A 1 129 ? 21.166 -4.790 -4.782 1.00 53.94 129 GLY A C 1
ATOM 980 O O . GLY A 1 129 ? 20.103 -4.319 -4.372 1.00 53.94 129 GLY A O 1
ATOM 981 N N . LEU A 1 130 ? 21.706 -5.913 -4.296 1.00 47.09 130 L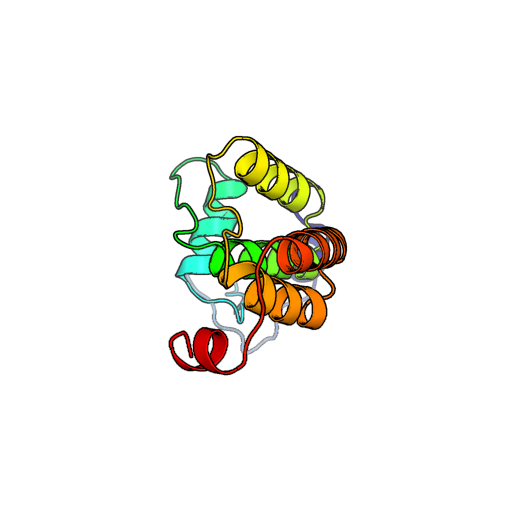EU A N 1
ATOM 982 C CA . LEU A 1 130 ? 21.153 -6.740 -3.213 1.00 47.09 130 LEU A CA 1
ATOM 983 C C . LEU A 1 130 ? 21.885 -6.525 -1.883 1.00 47.09 130 LEU A C 1
ATOM 985 O O . LEU A 1 130 ? 23.135 -6.509 -1.888 1.00 47.09 130 LEU A O 1
#

Secondary structure (DSSP, 8-state):
---HHHHHHHHSPPPTT--EETTEEPPP-SS-HHHHHHHHHHHSTTS----SSHHHHHHHHHHHHHTT-HHHHHHHHHHHHTTSS----TTHHHHHHHHHHHTT-HHHHHHHHHHHTTS---HHHHHT--

Sequence (130 aa):
MASPFFKDLLSLPQPPDGEIVDGLSVVQLPESLELLTCLISILYPIHTAKPKSYHKVLELLGACQKYDMASVQSSIRAKVKLGEFPAPMGIEAFSAYAIASGKGLIPEMENAARQTLDYPVTFEILGEGL

Radius of gyration: 17.61 Å; chains: 1; bounding box: 44×30×50 Å

Organism: NCBI:txid152965

pLDDT: mean 87.88, std 9.81, range [47.09, 96.69]

Foldseek 3Di:
DQFPQVVVVVVDDDDPPADADPNDGDDDDPDDPLLVVCLVCLVPVPDHSADPEVLSLLVNLLVCVVRVRVVSNVVSVVCCVVVVHPDQDAPSLVVQLVSCVVSVVVVSNVVSVVNVVVYDPDPVVNVVPD